Protein AF-A0A3B5AUU6-F1 (afdb_monomer_lite)

Secondary structure (DSSP, 8-state):
-------S-----EEEEEEEES----TTSEEETTEEEEEEEEEE-HHHHHHHHHHTT-EEPP--SHHHHHHHHHH--SSEEEEEEEE-TTT--EEETT--------BSSSPPP----S-EEEEEEE-TTS-EEEEEEE-

InterPro domains:
  IPR001304 C-type lectin-like [PF00059] (44-130)
  IPR001304 C-type lectin-like [PS50041] (32-130)
  IPR001304 C-type lectin-like [SM00034] (25-137)
  IPR016186 C-type lectin-like/link domain superfamily [G3DSA:3.10.100.10] (22-136)
  IPR016187 C-type lectin fold [SSF56436] (6-127)
  IPR050111 C-type lectin and snaclec domain-containing protein [PTHR22803] (28-124)

Organism: NCBI:txid144197

Sequence (139 aa):
PQLYTVFCFSFILYSFVCVFLGSTSSPEWISFQEAEYKFFDHRTTWEQAQRICSWFESSLASVHSAEEEAFLANTLRKAHWWLGLHSYENDGRFRWSDHSVLNYVSWALGRPHPLSRDRKCVRLSVSKGKNIQKGIKRD

Structure (mmCIF, N/CA/C/O backbone):
data_AF-A0A3B5AUU6-F1
#
_entry.id   AF-A0A3B5AUU6-F1
#
loop_
_atom_site.group_PDB
_atom_site.id
_atom_site.type_symbol
_atom_site.label_atom_id
_atom_site.label_alt_id
_atom_site.label_comp_id
_atom_site.label_asym_id
_atom_site.label_entity_id
_atom_site.label_seq_id
_atom_site.pdbx_PDB_ins_code
_atom_site.Cartn_x
_atom_site.Cartn_y
_atom_site.Cartn_z
_atom_site.occupancy
_atom_site.B_iso_or_equiv
_atom_site.auth_seq_id
_atom_site.auth_comp_id
_atom_site.auth_asym_id
_atom_site.auth_atom_id
_atom_site.pdbx_PDB_model_num
ATOM 1 N N . PRO A 1 1 ? 16.572 15.018 -30.801 1.00 35.38 1 PRO A N 1
ATOM 2 C CA . PRO A 1 1 ? 17.039 15.254 -29.411 1.00 35.38 1 PRO A CA 1
ATOM 3 C C . PRO A 1 1 ? 15.929 15.181 -28.332 1.00 35.38 1 PRO A C 1
ATOM 5 O O . PRO A 1 1 ? 16.064 15.801 -27.285 1.00 35.38 1 PRO A O 1
ATOM 8 N N . GLN A 1 2 ? 14.871 14.377 -28.526 1.00 28.62 2 GLN A N 1
ATOM 9 C CA . GLN A 1 2 ? 13.881 14.099 -27.475 1.00 28.62 2 GLN A CA 1
ATOM 10 C C . GLN A 1 2 ? 14.270 12.826 -26.718 1.00 28.62 2 GLN A C 1
ATOM 12 O O . GLN A 1 2 ? 13.666 11.771 -26.873 1.00 28.62 2 GLN A O 1
ATOM 17 N N . LEU A 1 3 ? 15.346 12.937 -25.942 1.00 28.00 3 LEU A N 1
ATOM 18 C CA . LEU A 1 3 ? 15.745 11.959 -24.937 1.00 28.00 3 LEU A CA 1
ATOM 19 C C . LEU A 1 3 ? 15.182 12.432 -23.595 1.00 28.00 3 LEU A C 1
ATOM 21 O O . LEU A 1 3 ? 15.898 12.996 -22.774 1.00 28.00 3 LEU A O 1
ATOM 25 N N . TYR A 1 4 ? 13.883 12.227 -23.379 1.00 30.36 4 TYR A N 1
ATOM 26 C CA . TYR A 1 4 ? 13.362 12.160 -22.015 1.00 30.36 4 TYR A CA 1
ATOM 27 C C . TYR A 1 4 ? 13.638 10.751 -21.497 1.00 30.36 4 TYR A C 1
ATOM 29 O O . TYR A 1 4 ? 12.760 9.896 -21.443 1.00 30.36 4 TYR A O 1
ATOM 37 N N . THR A 1 5 ? 14.906 10.512 -21.173 1.00 37.34 5 THR A N 1
ATOM 38 C CA . THR A 1 5 ? 15.329 9.411 -20.315 1.00 37.34 5 THR A CA 1
ATOM 39 C C . THR A 1 5 ? 14.809 9.729 -18.913 1.00 37.34 5 THR A C 1
ATOM 41 O O . THR A 1 5 ? 15.446 10.467 -18.166 1.00 37.34 5 THR A O 1
ATOM 44 N N . VAL A 1 6 ? 13.608 9.260 -18.575 1.00 39.53 6 VAL A N 1
ATOM 45 C CA . VAL A 1 6 ? 13.046 9.401 -17.227 1.00 39.53 6 VAL A CA 1
ATOM 46 C C . VAL A 1 6 ? 13.248 8.067 -16.530 1.00 39.53 6 VAL A C 1
ATOM 48 O O . VAL A 1 6 ? 12.527 7.108 -16.746 1.00 39.53 6 VAL A O 1
ATOM 51 N N . PHE A 1 7 ? 14.337 8.009 -15.771 1.00 37.19 7 PHE A N 1
ATOM 52 C CA . PHE A 1 7 ? 14.622 6.961 -14.802 1.00 37.19 7 PHE A CA 1
ATOM 53 C C . PHE A 1 7 ? 13.559 6.968 -13.690 1.00 37.19 7 PHE A C 1
ATOM 55 O O . PHE A 1 7 ? 12.897 7.983 -13.483 1.00 37.19 7 PHE A O 1
ATOM 62 N N . CYS A 1 8 ? 13.511 5.897 -12.891 1.00 44.59 8 CYS A N 1
ATOM 63 C CA . CYS A 1 8 ? 12.772 5.710 -11.626 1.00 44.59 8 CYS A CA 1
ATOM 64 C C . CYS A 1 8 ? 12.844 6.855 -10.570 1.00 44.59 8 CYS A C 1
ATOM 66 O O . CYS A 1 8 ? 12.371 6.696 -9.448 1.00 44.59 8 CYS A O 1
ATOM 68 N N . PHE A 1 9 ? 13.401 8.025 -10.891 1.00 43.75 9 PHE A N 1
ATOM 69 C CA . PHE A 1 9 ? 13.258 9.293 -10.173 1.00 43.75 9 PHE A CA 1
ATOM 70 C C . PHE A 1 9 ? 11.895 9.942 -10.471 1.00 43.75 9 PHE A C 1
ATOM 72 O O . PHE A 1 9 ? 11.793 10.996 -11.102 1.00 43.75 9 PHE A O 1
ATOM 79 N N . SER A 1 10 ? 10.806 9.316 -10.038 1.00 54.53 10 SER A N 1
ATOM 80 C CA . SER A 1 10 ? 9.478 9.886 -10.257 1.00 54.53 10 SER A CA 1
ATOM 81 C C . SER A 1 10 ? 9.216 11.039 -9.275 1.00 54.53 10 SER A C 1
ATOM 83 O O . SER A 1 10 ? 9.078 10.812 -8.078 1.00 54.53 10 SER A O 1
ATOM 85 N N . PHE A 1 11 ? 9.051 12.274 -9.767 1.00 59.50 11 PHE A N 1
ATOM 86 C CA . PHE A 1 11 ? 8.496 13.426 -9.018 1.00 59.50 11 PHE A CA 1
ATOM 87 C C . PHE A 1 11 ? 7.025 13.225 -8.589 1.00 59.50 11 PHE A C 1
ATOM 89 O O . PHE A 1 11 ? 6.351 14.158 -8.145 1.00 59.50 11 PHE A O 1
ATOM 96 N N . ILE A 1 12 ? 6.481 12.022 -8.772 1.00 64.56 12 ILE A N 1
ATOM 97 C CA . ILE A 1 12 ? 5.103 11.690 -8.454 1.00 64.56 12 ILE A CA 1
ATOM 98 C C . ILE A 1 12 ? 5.037 11.291 -6.993 1.00 64.56 12 ILE A C 1
ATOM 100 O O . ILE A 1 12 ? 5.531 10.245 -6.578 1.00 64.56 12 ILE A O 1
ATOM 104 N N . LEU A 1 13 ? 4.386 12.155 -6.230 1.00 80.38 13 LEU A N 1
ATOM 105 C CA . LEU A 1 13 ? 4.300 12.031 -4.795 1.00 80.38 13 LEU A CA 1
ATOM 106 C C . LEU A 1 13 ? 2.848 11.762 -4.388 1.00 80.38 13 LEU A C 1
ATOM 108 O O . LEU A 1 13 ? 1.972 12.612 -4.589 1.00 80.38 13 LEU A O 1
ATOM 112 N N . TYR A 1 14 ? 2.598 10.592 -3.804 1.00 82.38 14 TYR A N 1
ATOM 113 C CA . TYR A 1 14 ? 1.289 10.204 -3.275 1.00 82.38 14 TYR A CA 1
ATOM 114 C C . TYR A 1 14 ? 1.387 9.853 -1.797 1.00 82.38 14 TYR A C 1
ATOM 116 O O . TYR A 1 14 ? 2.458 9.507 -1.306 1.00 82.38 14 TYR A O 1
ATOM 124 N N . SER A 1 15 ? 0.254 9.965 -1.108 1.00 89.19 15 SER A N 1
ATOM 125 C CA . SER A 1 15 ? 0.068 9.389 0.223 1.00 89.19 15 SER A CA 1
ATOM 126 C C . SER A 1 15 ? 0.199 7.863 0.133 1.00 89.19 15 SER A C 1
ATOM 128 O O . SER A 1 15 ? 0.103 7.292 -0.957 1.00 89.19 15 SER A O 1
ATOM 130 N N . PHE A 1 16 ? 0.439 7.177 1.241 1.00 90.56 16 PHE A N 1
ATOM 131 C CA . PHE A 1 16 ? 0.695 5.736 1.219 1.00 90.56 16 PHE A CA 1
ATOM 132 C C . PHE A 1 16 ? 0.107 5.035 2.436 1.00 90.56 16 PHE A C 1
ATOM 134 O O . PHE A 1 16 ? -0.192 5.663 3.453 1.00 90.56 16 PHE A O 1
ATOM 141 N N . VAL A 1 17 ? -0.102 3.731 2.296 1.00 91.94 17 VAL A N 1
ATOM 142 C CA . VAL A 1 17 ? -0.652 2.882 3.353 1.00 91.94 17 VAL A CA 1
ATOM 143 C C . VAL A 1 17 ? 0.375 1.812 3.672 1.00 91.94 17 VAL A C 1
ATOM 145 O O . VAL A 1 17 ? 0.843 1.134 2.757 1.00 91.94 17 VAL A O 1
ATOM 148 N N . CYS A 1 18 ? 0.722 1.673 4.946 1.00 93.69 18 CYS A N 1
ATOM 149 C CA . CYS A 1 18 ? 1.517 0.554 5.431 1.00 93.69 18 CYS A CA 1
ATOM 150 C C . CYS A 1 18 ? 0.592 -0.519 6.007 1.00 93.69 18 CYS A C 1
ATOM 152 O O . CYS A 1 18 ? -0.423 -0.178 6.614 1.00 93.69 18 CYS A O 1
ATOM 154 N N . VAL A 1 19 ? 0.961 -1.784 5.826 1.00 93.00 19 VAL A N 1
ATOM 155 C CA . VAL A 1 19 ? 0.327 -2.956 6.422 1.00 93.00 19 VAL A CA 1
ATOM 156 C C . VAL A 1 19 ? 1.335 -3.705 7.285 1.00 93.00 19 VAL A C 1
ATOM 158 O O . VAL A 1 19 ? 2.498 -3.886 6.902 1.00 93.00 19 VAL A O 1
ATOM 161 N N . PHE A 1 20 ? 0.875 -4.144 8.446 1.00 90.56 20 PHE A N 1
ATOM 162 C CA . PHE A 1 20 ? 1.595 -5.016 9.357 1.00 90.56 20 PHE A CA 1
ATOM 163 C C . PHE A 1 20 ? 0.745 -6.262 9.625 1.00 90.56 20 PHE A C 1
ATOM 165 O O . PHE A 1 20 ? -0.435 -6.148 9.954 1.00 90.56 20 PHE A O 1
ATOM 172 N N . LEU A 1 21 ? 1.333 -7.448 9.450 1.00 83.81 21 LEU A N 1
ATOM 173 C CA . LEU A 1 21 ? 0.676 -8.724 9.739 1.00 83.81 21 LEU A CA 1
ATOM 174 C C . LEU A 1 21 ? 0.959 -9.088 11.199 1.00 83.81 21 LEU A C 1
ATOM 176 O O . LEU A 1 21 ? 2.028 -9.599 11.528 1.00 83.81 21 LEU A O 1
ATOM 180 N N . GLY A 1 22 ? 0.015 -8.762 12.077 1.00 77.75 22 GLY A N 1
ATOM 181 C CA . GLY A 1 22 ? 0.141 -8.921 13.522 1.00 77.75 22 GLY A CA 1
ATOM 182 C C . GLY A 1 22 ? -0.740 -7.923 14.269 1.00 77.75 22 GLY A C 1
ATOM 183 O O . GLY A 1 22 ? -1.580 -7.261 13.671 1.00 77.75 22 GLY A O 1
ATOM 184 N N . SER A 1 23 ? -0.543 -7.809 15.582 1.00 74.69 23 SER A N 1
ATOM 185 C CA . SER A 1 23 ? -1.218 -6.808 16.413 1.00 74.69 23 SER A CA 1
ATOM 186 C C . SER A 1 23 ? -0.178 -5.900 17.055 1.00 74.69 23 SER A C 1
ATOM 188 O O . SER A 1 23 ? 0.673 -6.356 17.821 1.00 74.69 23 SER A O 1
ATOM 190 N N . THR A 1 24 ? -0.235 -4.615 16.727 1.00 72.50 24 THR A N 1
ATOM 191 C CA . THR A 1 24 ? 0.466 -3.554 17.440 1.00 72.50 24 THR A CA 1
ATOM 192 C C . THR A 1 24 ? -0.476 -2.992 18.505 1.00 72.50 24 THR A C 1
ATOM 194 O O . THR A 1 24 ? -1.684 -2.888 18.319 1.00 72.50 24 THR A O 1
ATOM 197 N N . SER A 1 25 ? 0.055 -2.605 19.662 1.00 74.31 25 SER A N 1
ATOM 198 C CA . SER A 1 25 ? -0.732 -1.948 20.717 1.00 74.31 25 SER A CA 1
ATOM 199 C C . SER A 1 25 ? -0.855 -0.431 20.508 1.00 74.31 25 SER A C 1
ATOM 201 O O . SER A 1 25 ? -1.131 0.309 21.456 1.00 74.31 25 SER A O 1
ATOM 203 N N . SER A 1 26 ? -0.609 0.060 19.287 1.00 80.19 26 SER A N 1
ATOM 204 C CA . SER A 1 26 ? -0.527 1.491 19.004 1.00 80.19 26 SER A CA 1
ATOM 205 C C . SER A 1 26 ? -1.860 2.043 18.481 1.00 80.19 26 SER A C 1
ATOM 207 O O . SER A 1 26 ? -2.387 1.536 17.494 1.00 80.19 26 SER A O 1
ATOM 209 N N . PRO A 1 27 ? -2.385 3.137 19.069 1.0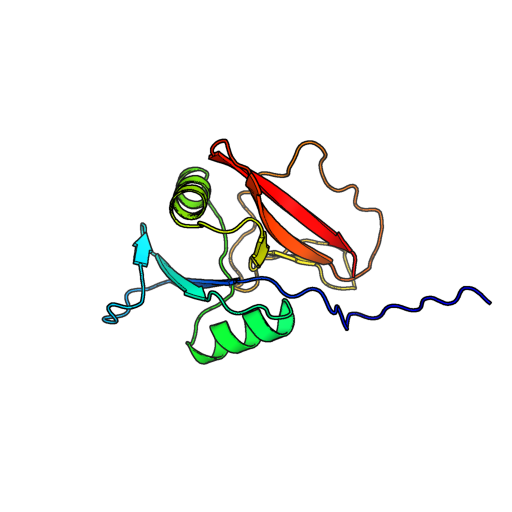0 81.62 27 PRO A N 1
ATOM 210 C CA . PRO A 1 27 ? -3.665 3.727 18.667 1.00 81.62 27 PRO A CA 1
ATOM 211 C C . PRO A 1 27 ? -3.631 4.393 17.281 1.00 81.62 27 PRO A C 1
ATOM 213 O O . PRO A 1 27 ? -4.662 4.845 16.789 1.00 81.62 27 PRO A O 1
ATOM 216 N N . GLU A 1 28 ? -2.454 4.508 16.661 1.00 87.00 28 GLU A N 1
ATOM 217 C CA . GLU A 1 28 ? -2.299 5.080 15.320 1.00 87.00 28 GLU A CA 1
ATOM 218 C C . GLU A 1 28 ? -2.591 4.081 14.190 1.00 87.00 28 GLU A C 1
ATOM 220 O O . GLU A 1 28 ? -2.703 4.491 13.031 1.00 87.00 28 GLU A O 1
ATOM 225 N N . TRP A 1 29 ? -2.667 2.787 14.506 1.00 90.38 29 TRP A N 1
ATOM 226 C CA . TRP A 1 29 ? -2.954 1.731 13.544 1.00 90.38 29 TRP A CA 1
ATOM 227 C C . TRP A 1 29 ? -4.436 1.373 13.580 1.00 90.38 29 TRP A C 1
ATOM 229 O O . TRP A 1 29 ? -5.071 1.350 14.632 1.00 90.38 29 TRP A O 1
ATOM 239 N N . ILE A 1 30 ? -4.997 1.107 12.406 1.00 91.50 30 ILE A N 1
ATOM 240 C CA . ILE A 1 30 ? -6.382 0.675 12.257 1.00 91.50 30 ILE A CA 1
ATOM 241 C C . ILE A 1 30 ? -6.359 -0.811 11.930 1.00 91.50 30 ILE A C 1
ATOM 243 O O . ILE A 1 30 ? -5.894 -1.201 10.858 1.00 91.50 30 ILE A O 1
ATOM 247 N N . SER A 1 31 ? -6.863 -1.632 12.844 1.00 90.38 31 SER A N 1
ATOM 248 C CA . SER A 1 31 ? -6.953 -3.075 12.645 1.00 90.38 31 SER A CA 1
ATOM 249 C C . SER A 1 31 ? -8.118 -3.418 11.714 1.00 90.38 31 SER A C 1
ATOM 251 O O . SER A 1 31 ? -9.238 -2.919 11.870 1.00 90.38 31 SER A O 1
ATOM 253 N N . PHE A 1 32 ? -7.860 -4.289 10.746 1.00 89.94 32 PHE A N 1
ATOM 254 C CA . PHE A 1 32 ? -8.872 -4.873 9.878 1.00 89.94 32 PHE A CA 1
ATOM 255 C C . PHE A 1 32 ? -8.499 -6.331 9.608 1.00 89.94 32 PHE A C 1
ATOM 257 O O . PHE A 1 32 ? -7.445 -6.619 9.049 1.00 89.94 32 PHE A O 1
ATOM 264 N N . GLN A 1 33 ? -9.378 -7.252 10.010 1.00 88.31 33 GLN A N 1
ATOM 265 C CA . GLN A 1 33 ? -9.110 -8.695 9.983 1.00 88.31 33 GLN A CA 1
ATOM 266 C C . GLN A 1 33 ? -7.829 -9.048 10.768 1.00 88.31 33 GLN A C 1
ATOM 268 O O . GLN A 1 33 ? -7.732 -8.705 11.943 1.00 88.31 33 GLN A O 1
ATOM 273 N N . GLU A 1 34 ? -6.875 -9.742 10.144 1.00 87.44 34 GLU A N 1
ATOM 274 C CA . GLU A 1 34 ? -5.618 -10.207 10.754 1.00 87.44 34 GLU A CA 1
ATOM 275 C C . GLU A 1 34 ? -4.445 -9.236 10.522 1.00 87.44 34 GLU A C 1
ATOM 277 O O . GLU A 1 34 ? -3.285 -9.581 10.753 1.00 87.44 34 GLU A O 1
ATOM 282 N N . ALA A 1 35 ? -4.737 -8.026 10.040 1.00 90.31 35 ALA A N 1
ATOM 283 C CA . ALA A 1 35 ? -3.741 -7.035 9.674 1.00 90.31 35 ALA A CA 1
ATOM 284 C C . ALA A 1 35 ? -4.043 -5.665 10.287 1.00 90.31 35 ALA A C 1
ATOM 286 O O . ALA A 1 35 ? -5.183 -5.317 10.609 1.00 90.31 35 ALA A O 1
ATOM 287 N N . GLU A 1 36 ? -2.997 -4.858 10.401 1.00 92.00 36 GLU A N 1
ATOM 288 C CA . GLU A 1 36 ? -3.086 -3.481 10.854 1.00 92.00 36 GLU A CA 1
ATOM 289 C C . GLU A 1 36 ? -2.578 -2.515 9.800 1.00 92.00 36 GLU A C 1
ATOM 291 O O . GLU A 1 36 ? -1.542 -2.735 9.171 1.00 92.00 36 GLU A O 1
ATOM 296 N N . TYR A 1 37 ? -3.308 -1.413 9.632 1.00 92.31 37 TYR A N 1
ATOM 297 C CA . TYR A 1 37 ? -3.063 -0.436 8.582 1.00 92.31 37 TYR A CA 1
ATOM 298 C C . TYR A 1 37 ? -2.759 0.930 9.178 1.00 92.31 37 TYR A C 1
ATOM 300 O O . TYR A 1 37 ? -3.519 1.449 9.999 1.00 92.31 37 TYR A O 1
ATOM 308 N N . LYS A 1 38 ? -1.681 1.556 8.703 1.00 92.00 38 LYS A N 1
ATOM 309 C CA . LYS A 1 38 ? -1.351 2.947 9.029 1.00 92.00 38 LYS A CA 1
ATOM 310 C C . LYS A 1 38 ? -1.347 3.795 7.767 1.00 92.00 38 LYS A C 1
ATOM 312 O O . LYS A 1 38 ? -0.690 3.477 6.775 1.00 92.00 38 LYS A O 1
ATOM 317 N N . PHE A 1 39 ? -2.099 4.888 7.815 1.00 90.88 39 PHE A N 1
ATOM 318 C CA . PHE A 1 39 ? -2.316 5.782 6.684 1.00 90.88 39 PHE A CA 1
ATOM 319 C C . PHE A 1 39 ? -1.425 7.008 6.820 1.00 90.88 39 PHE A C 1
ATOM 321 O O . PHE A 1 39 ? -1.623 7.841 7.704 1.00 90.88 39 PHE A O 1
ATOM 328 N N . PHE A 1 40 ? -0.459 7.144 5.919 1.00 90.25 40 PHE A N 1
ATOM 329 C CA . PHE A 1 40 ? 0.443 8.283 5.900 1.00 90.25 40 PHE A CA 1
ATOM 330 C C . PHE A 1 40 ? 0.005 9.268 4.833 1.00 90.25 40 PHE A C 1
ATOM 332 O O . PHE A 1 40 ? 0.149 9.031 3.631 1.00 90.25 40 PHE A O 1
ATOM 339 N N . ASP A 1 41 ? -0.481 10.422 5.277 1.00 88.12 41 ASP A N 1
ATOM 340 C CA . ASP A 1 41 ? -0.875 11.507 4.388 1.00 88.12 41 ASP A CA 1
ATOM 341 C C . ASP A 1 41 ? 0.314 12.380 3.934 1.00 88.12 41 ASP A C 1
ATOM 343 O O . ASP A 1 41 ? 0.236 13.607 3.848 1.00 88.12 41 ASP A O 1
ATOM 347 N N . HIS A 1 42 ? 1.440 11.726 3.650 1.00 85.12 42 HIS A N 1
ATOM 348 C CA . HIS A 1 42 ? 2.675 12.348 3.194 1.00 85.12 42 HIS A CA 1
ATOM 349 C C . HIS A 1 42 ? 2.936 11.962 1.750 1.00 85.12 42 HIS A C 1
ATOM 351 O O . HIS A 1 42 ? 2.993 10.787 1.404 1.00 85.12 42 HIS A O 1
ATOM 357 N N . ARG A 1 43 ? 3.112 12.975 0.905 1.00 86.88 43 ARG A N 1
ATOM 358 C CA . ARG A 1 43 ? 3.387 12.793 -0.514 1.00 86.88 43 ARG A CA 1
ATOM 359 C C . ARG A 1 43 ? 4.831 12.323 -0.698 1.00 86.88 43 ARG A C 1
ATOM 361 O O . ARG A 1 43 ? 5.750 13.130 -0.592 1.00 86.88 43 ARG A O 1
ATOM 368 N N . THR A 1 44 ? 5.010 11.045 -1.012 1.00 87.50 44 THR A N 1
ATOM 369 C CA . THR A 1 44 ? 6.322 10.406 -1.195 1.00 87.50 44 THR A CA 1
ATOM 370 C C . THR A 1 44 ? 6.379 9.627 -2.506 1.00 87.50 44 THR A C 1
ATOM 372 O O . THR A 1 44 ? 5.347 9.334 -3.122 1.00 87.50 44 THR A O 1
ATOM 375 N N . THR A 1 45 ? 7.587 9.297 -2.962 1.00 87.50 45 THR A N 1
ATOM 376 C CA . THR A 1 45 ? 7.759 8.288 -4.017 1.00 87.50 45 THR A CA 1
ATOM 377 C C . THR A 1 45 ? 7.435 6.900 -3.464 1.00 87.50 45 THR A C 1
ATOM 379 O O . THR A 1 45 ? 7.484 6.684 -2.253 1.00 87.50 45 THR A O 1
ATOM 382 N N . TRP A 1 46 ? 7.140 5.933 -4.337 1.00 87.00 46 TRP A N 1
ATOM 383 C CA . TRP A 1 46 ? 6.875 4.556 -3.905 1.00 87.00 46 TRP A CA 1
ATOM 384 C C . TRP A 1 46 ? 8.034 3.975 -3.078 1.00 87.00 46 TRP A C 1
ATOM 386 O O . TRP A 1 46 ? 7.823 3.361 -2.038 1.00 87.00 46 TRP A O 1
ATOM 396 N N . GLU A 1 47 ? 9.277 4.237 -3.489 1.00 86.56 47 GLU A N 1
ATOM 397 C CA . GLU A 1 47 ? 10.466 3.761 -2.774 1.00 86.56 47 GLU A CA 1
ATOM 398 C C . GLU A 1 47 ? 10.619 4.399 -1.394 1.00 86.56 47 GLU A C 1
ATOM 400 O O . GLU A 1 47 ? 10.970 3.722 -0.430 1.00 86.56 47 GLU A O 1
ATOM 405 N N . GLN A 1 48 ? 10.351 5.702 -1.286 1.00 90.44 48 GLN A N 1
ATOM 406 C CA . GLN A 1 48 ? 10.348 6.400 -0.002 1.00 90.44 48 GLN A CA 1
ATOM 407 C C . GLN A 1 48 ? 9.246 5.854 0.906 1.00 90.44 48 GLN A C 1
ATOM 409 O O . GLN A 1 48 ? 9.502 5.595 2.077 1.00 90.44 48 GLN A O 1
ATOM 414 N N . ALA A 1 49 ? 8.049 5.635 0.362 1.00 90.31 49 ALA A N 1
ATOM 415 C CA . ALA A 1 49 ? 6.926 5.052 1.081 1.00 90.31 49 ALA A CA 1
ATOM 416 C C . ALA A 1 49 ? 7.270 3.655 1.626 1.00 90.31 49 ALA A C 1
ATOM 418 O O . ALA A 1 49 ? 7.075 3.398 2.811 1.00 90.31 49 ALA A O 1
ATOM 419 N N . GLN A 1 50 ? 7.879 2.795 0.800 1.00 90.38 50 GLN A N 1
ATOM 420 C CA . GLN A 1 50 ? 8.342 1.474 1.228 1.00 90.38 50 GLN A CA 1
ATOM 421 C C . GLN A 1 50 ? 9.387 1.574 2.341 1.00 90.38 50 GLN A C 1
ATOM 423 O O . GLN A 1 50 ? 9.267 0.874 3.341 1.00 90.38 50 GLN A O 1
ATOM 428 N N . ARG A 1 51 ? 10.378 2.468 2.214 1.00 91.44 51 ARG A N 1
ATOM 429 C CA . ARG A 1 51 ? 11.389 2.682 3.266 1.00 91.44 51 ARG A CA 1
ATOM 430 C C . ARG A 1 51 ? 10.763 3.131 4.584 1.00 91.44 51 ARG A C 1
ATOM 432 O O . ARG A 1 51 ? 11.194 2.670 5.635 1.00 91.44 51 ARG A O 1
ATOM 439 N N . ILE A 1 52 ? 9.755 4.005 4.531 1.00 92.19 52 ILE A N 1
ATOM 440 C CA . ILE A 1 52 ? 9.037 4.451 5.729 1.00 92.19 52 ILE A CA 1
ATOM 441 C C . ILE A 1 52 ? 8.280 3.280 6.356 1.00 92.19 52 ILE A C 1
ATOM 443 O O . ILE A 1 52 ? 8.415 3.072 7.555 1.00 92.19 52 ILE A O 1
ATOM 447 N N . CYS A 1 53 ? 7.547 2.478 5.576 1.00 92.50 53 CYS A N 1
ATOM 448 C CA . CYS A 1 53 ? 6.875 1.296 6.122 1.00 92.50 53 CYS A CA 1
ATOM 449 C C . CYS A 1 53 ? 7.879 0.318 6.754 1.00 92.50 53 CYS A C 1
ATOM 451 O O . CYS A 1 53 ? 7.657 -0.135 7.878 1.00 92.50 53 CYS A O 1
ATOM 453 N N . SER A 1 54 ? 9.020 0.071 6.101 1.00 91.56 54 SER A N 1
ATOM 454 C CA . SER A 1 54 ? 10.070 -0.802 6.637 1.00 91.56 54 SER A CA 1
ATOM 455 C C . SER A 1 54 ? 10.678 -0.289 7.945 1.00 91.56 54 SER A C 1
ATOM 457 O O . SER A 1 54 ? 11.079 -1.100 8.771 1.00 91.56 54 SER A O 1
ATOM 459 N N . TRP A 1 55 ? 10.703 1.029 8.177 1.00 91.38 55 TRP A N 1
ATOM 460 C CA . TRP A 1 55 ? 11.118 1.604 9.464 1.00 91.38 55 TRP A CA 1
ATOM 461 C C . TRP A 1 55 ? 10.194 1.189 10.620 1.00 91.38 55 TRP A C 1
ATOM 463 O O . TRP A 1 55 ? 10.639 1.072 11.756 1.00 91.38 55 TRP A O 1
ATOM 473 N N . PHE A 1 56 ? 8.915 0.947 10.332 1.00 89.00 56 PHE A N 1
ATOM 474 C CA . PHE A 1 56 ? 7.929 0.445 11.292 1.00 89.00 56 PHE A CA 1
ATOM 475 C C . PHE A 1 56 ? 7.814 -1.087 11.284 1.00 89.00 56 PHE A C 1
ATOM 477 O O . PHE A 1 56 ? 6.780 -1.607 11.689 1.00 89.00 56 PHE A O 1
ATOM 484 N N . GLU A 1 57 ? 8.814 -1.805 10.757 1.00 90.25 57 GLU A N 1
ATOM 485 C CA . GLU A 1 57 ? 8.768 -3.270 10.576 1.00 90.25 57 GLU A CA 1
ATOM 486 C C . GLU A 1 57 ? 7.535 -3.738 9.778 1.00 90.25 57 GLU A C 1
ATOM 488 O O . GLU A 1 57 ? 7.059 -4.864 9.891 1.00 90.25 57 GLU A O 1
ATOM 493 N N . SER A 1 58 ? 7.018 -2.845 8.936 1.00 92.25 58 SER A N 1
ATOM 494 C CA . SER A 1 58 ? 5.824 -3.037 8.124 1.00 92.25 58 SER A CA 1
ATOM 495 C C . SER A 1 58 ? 6.180 -2.948 6.641 1.00 92.25 58 SER A C 1
ATOM 497 O O . SER A 1 58 ? 7.313 -2.643 6.253 1.00 92.25 58 SER A O 1
ATOM 499 N N . SER A 1 59 ? 5.211 -3.209 5.776 1.00 93.56 59 SER A N 1
ATOM 500 C CA . SER A 1 59 ? 5.382 -3.093 4.325 1.00 93.56 59 SER A CA 1
ATOM 501 C C . SER A 1 59 ? 4.300 -2.213 3.729 1.00 93.56 59 SER A C 1
ATOM 503 O O . SER A 1 59 ? 3.293 -1.950 4.377 1.00 93.56 59 SER A O 1
ATOM 505 N N . LEU A 1 60 ? 4.477 -1.726 2.499 1.00 92.50 60 LEU A N 1
ATOM 506 C CA . LEU A 1 60 ? 3.360 -1.085 1.809 1.00 92.50 60 LEU A CA 1
ATOM 507 C C . LEU A 1 60 ? 2.188 -2.059 1.668 1.00 92.50 60 LEU A C 1
ATOM 509 O O . LEU A 1 60 ? 2.391 -3.248 1.422 1.00 92.50 60 LEU A O 1
ATOM 513 N N . ALA A 1 61 ? 0.975 -1.523 1.796 1.00 91.69 61 ALA A N 1
ATOM 514 C CA . ALA A 1 61 ? -0.238 -2.315 1.893 1.00 91.69 61 ALA A CA 1
ATOM 515 C C . ALA A 1 61 ? -0.407 -3.274 0.714 1.00 91.69 61 ALA A C 1
ATOM 517 O O . ALA A 1 61 ? -0.336 -2.876 -0.458 1.00 91.69 61 ALA A O 1
ATOM 518 N N . SER A 1 62 ? -0.637 -4.536 1.053 1.00 90.06 62 SER A N 1
ATOM 519 C CA . SER A 1 62 ? -1.147 -5.561 0.161 1.00 90.06 62 SER A CA 1
ATOM 520 C C . SER A 1 62 ? -2.673 -5.550 0.163 1.00 90.06 62 SER A C 1
ATOM 522 O O . SER A 1 62 ? -3.289 -4.824 0.933 1.00 90.06 62 SER A O 1
ATOM 524 N N . VAL A 1 63 ? -3.286 -6.220 -0.815 1.00 87.25 63 VAL A N 1
ATOM 525 C CA . VAL A 1 63 ? -4.745 -6.362 -0.889 1.00 87.25 63 VAL A CA 1
ATOM 526 C C . VAL A 1 63 ? -5.065 -7.758 -1.401 1.00 87.25 63 VAL A C 1
ATOM 528 O O . VAL A 1 63 ? -4.768 -8.071 -2.559 1.00 87.25 63 VAL A O 1
ATOM 531 N N . HIS A 1 64 ? -5.710 -8.557 -0.565 1.00 86.88 64 HIS A N 1
ATOM 532 C CA . HIS A 1 64 ? -5.979 -9.977 -0.774 1.00 86.88 64 HIS A CA 1
ATOM 533 C C . HIS A 1 64 ? -7.460 -10.311 -0.930 1.00 86.88 64 HIS A C 1
ATOM 535 O O . HIS A 1 64 ? -7.792 -11.439 -1.298 1.00 86.88 64 HIS A O 1
ATOM 541 N N . SER A 1 65 ? -8.347 -9.351 -0.674 1.00 85.81 65 SER A N 1
ATOM 542 C CA . SER A 1 65 ? -9.792 -9.558 -0.731 1.00 85.81 65 SER A CA 1
ATOM 543 C C . SER A 1 65 ? -10.541 -8.309 -1.203 1.00 85.81 65 SER A C 1
ATOM 545 O O . SER A 1 65 ? -10.018 -7.189 -1.175 1.00 85.81 65 SER A O 1
ATOM 547 N N . ALA A 1 66 ? -11.783 -8.503 -1.652 1.00 83.69 66 ALA A N 1
ATOM 548 C CA . ALA A 1 66 ? -12.661 -7.397 -2.029 1.00 83.69 66 ALA A CA 1
ATOM 549 C C . ALA A 1 66 ? -13.096 -6.586 -0.798 1.00 83.69 66 ALA A C 1
ATOM 551 O O . ALA A 1 66 ? -13.305 -5.377 -0.886 1.00 83.69 66 ALA A O 1
ATOM 552 N N . GLU A 1 67 ? -13.188 -7.245 0.354 1.00 86.75 67 GLU A N 1
ATOM 553 C CA . GLU A 1 67 ? -13.520 -6.655 1.645 1.00 86.75 67 GLU A CA 1
ATOM 554 C C . GLU A 1 67 ? -12.412 -5.706 2.114 1.00 86.75 67 GLU A C 1
ATOM 556 O O . GLU A 1 67 ? -12.702 -4.587 2.534 1.00 86.75 67 GLU A O 1
ATOM 561 N N . GLU A 1 68 ? -11.149 -6.113 1.978 1.00 86.88 68 GLU A N 1
ATOM 562 C CA . GLU A 1 68 ? -9.983 -5.276 2.279 1.00 86.88 68 GLU A CA 1
ATOM 563 C C . GLU A 1 68 ? -9.882 -4.085 1.323 1.00 86.88 68 GLU A C 1
ATOM 565 O O . GLU A 1 68 ? -9.652 -2.950 1.744 1.00 86.88 68 GLU A O 1
ATOM 570 N N . GLU A 1 69 ? -10.134 -4.312 0.032 1.00 83.94 69 GLU A N 1
ATOM 571 C CA . GLU A 1 69 ? -10.229 -3.228 -0.941 1.00 83.94 69 GLU A CA 1
ATOM 572 C C . GLU A 1 69 ? -11.321 -2.226 -0.540 1.00 83.94 69 GLU A C 1
ATOM 574 O O . GLU A 1 69 ? -11.057 -1.026 -0.467 1.00 83.94 69 GLU A O 1
ATOM 579 N N . ALA A 1 70 ? -12.523 -2.696 -0.200 1.00 83.56 70 ALA A N 1
ATOM 580 C CA . ALA A 1 70 ? -13.625 -1.845 0.244 1.00 83.56 70 ALA A CA 1
ATOM 581 C C . ALA A 1 70 ? -13.311 -1.098 1.554 1.00 83.56 70 ALA A C 1
ATOM 583 O O . ALA A 1 70 ? -13.662 0.080 1.691 1.00 83.56 70 ALA A O 1
ATOM 584 N N . PHE A 1 71 ? -12.617 -1.743 2.493 1.00 87.50 71 PHE A N 1
ATOM 585 C CA . PHE A 1 71 ? -12.146 -1.124 3.731 1.00 87.50 71 PHE A CA 1
ATOM 586 C C . PHE A 1 71 ? -11.183 0.035 3.450 1.00 87.50 71 PHE A C 1
ATOM 588 O O . PHE A 1 71 ? -11.390 1.151 3.948 1.00 87.50 71 PHE A O 1
ATOM 595 N N . LEU A 1 72 ? -10.187 -0.187 2.586 1.00 85.56 72 LEU A N 1
ATOM 596 C CA . LEU A 1 72 ? -9.295 0.874 2.129 1.00 85.56 72 LEU A CA 1
ATOM 597 C C . LEU A 1 72 ? -10.101 1.965 1.408 1.00 85.56 72 LEU A C 1
ATOM 599 O O . LEU A 1 72 ? -9.924 3.142 1.701 1.00 85.56 72 LEU A O 1
ATOM 603 N N . ALA A 1 73 ? -11.065 1.620 0.550 1.00 80.31 73 ALA A N 1
ATOM 604 C CA . ALA A 1 73 ? -11.893 2.598 -0.174 1.00 80.31 73 ALA A CA 1
ATOM 605 C C . ALA A 1 73 ? -12.611 3.569 0.757 1.00 80.31 73 ALA A C 1
ATOM 607 O O . ALA A 1 73 ? -12.692 4.767 0.485 1.00 80.31 73 ALA A O 1
ATOM 608 N N . ASN A 1 74 ? -13.169 3.024 1.835 1.00 82.69 74 ASN A N 1
ATOM 609 C CA . ASN A 1 74 ? -13.980 3.774 2.776 1.00 82.69 74 ASN A CA 1
ATOM 610 C C . ASN A 1 74 ? -13.120 4.631 3.714 1.00 82.69 74 ASN A C 1
ATOM 612 O O . ASN A 1 74 ? -13.551 5.703 4.138 1.00 82.69 74 ASN A O 1
ATOM 616 N N . THR A 1 75 ? -11.901 4.176 4.007 1.00 83.94 75 THR A N 1
ATOM 617 C CA . THR A 1 75 ? -10.960 4.873 4.893 1.00 83.94 75 THR A CA 1
ATOM 618 C C . THR A 1 75 ? -10.175 5.963 4.154 1.00 83.94 75 THR A C 1
ATOM 620 O O . THR A 1 75 ? -9.896 7.035 4.698 1.00 83.94 75 THR A O 1
ATOM 623 N N . LEU A 1 76 ? -9.854 5.735 2.880 1.00 82.00 76 LEU A N 1
ATOM 624 C CA . LEU A 1 76 ? -9.059 6.641 2.060 1.00 82.00 76 LEU A CA 1
ATOM 625 C C . LEU A 1 76 ? -9.881 7.850 1.581 1.00 82.00 76 LEU A C 1
ATOM 627 O O . LEU A 1 76 ? -10.723 7.765 0.692 1.00 82.00 76 LEU A O 1
ATOM 631 N N . ARG A 1 77 ? -9.578 9.033 2.130 1.00 69.12 77 ARG A N 1
ATOM 632 C CA . ARG A 1 77 ? -10.262 10.300 1.788 1.00 69.12 77 ARG A CA 1
ATOM 633 C C . ARG A 1 77 ? -9.704 11.021 0.552 1.00 69.12 77 ARG A C 1
ATOM 635 O O . ARG A 1 77 ? -10.373 11.891 -0.003 1.00 69.12 77 ARG A O 1
ATOM 642 N N . LYS A 1 78 ? -8.468 10.711 0.142 1.00 66.81 78 LYS A N 1
ATOM 643 C CA . LYS A 1 78 ? -7.766 11.356 -0.987 1.00 66.81 78 LYS A CA 1
ATOM 644 C C . LYS A 1 78 ? -7.753 10.488 -2.238 1.00 66.81 78 LYS A C 1
ATOM 646 O O . LYS A 1 78 ? -7.825 9.269 -2.160 1.00 66.81 78 LYS A O 1
ATOM 651 N N . ALA A 1 79 ? -7.581 11.141 -3.386 1.00 72.00 79 ALA A N 1
ATOM 652 C CA . ALA A 1 79 ? -7.716 10.508 -4.690 1.00 72.00 79 ALA A CA 1
ATOM 653 C C . ALA A 1 79 ? -6.656 9.437 -4.996 1.00 72.00 79 ALA A C 1
ATOM 655 O O . ALA A 1 79 ? -6.974 8.522 -5.749 1.00 72.00 79 ALA A O 1
ATOM 656 N N . HIS A 1 80 ? -5.422 9.526 -4.478 1.00 79.81 80 HIS A N 1
ATOM 657 C CA . HIS A 1 80 ? -4.309 8.668 -4.911 1.00 79.81 80 HIS A CA 1
ATOM 658 C C . HIS A 1 80 ? -3.425 8.203 -3.753 1.00 79.81 80 HIS A C 1
ATOM 660 O O . HIS A 1 80 ? -2.916 9.041 -3.008 1.00 79.81 80 HIS A O 1
ATOM 666 N N . TRP A 1 81 ? -3.224 6.885 -3.655 1.00 85.81 81 TRP A N 1
ATOM 667 C CA . TRP A 1 81 ? -2.429 6.252 -2.601 1.00 85.81 81 TRP A CA 1
ATOM 668 C C . TRP A 1 81 ? -1.517 5.159 -3.154 1.00 85.81 81 TRP A C 1
ATOM 670 O O . TRP A 1 81 ? -1.945 4.386 -4.013 1.00 85.81 81 TRP A O 1
ATOM 680 N N . TRP A 1 82 ? -0.281 5.073 -2.668 1.00 88.56 82 TRP A N 1
ATOM 681 C CA . TRP A 1 82 ? 0.620 3.968 -2.993 1.00 88.56 82 TRP A CA 1
ATOM 682 C C . TRP A 1 82 ? 0.197 2.670 -2.305 1.00 88.56 82 TRP A C 1
ATOM 684 O O . TRP A 1 82 ? -0.201 2.677 -1.140 1.00 88.56 82 TRP A O 1
ATOM 694 N N . LEU A 1 83 ? 0.329 1.568 -3.044 1.00 87.12 83 LEU A N 1
ATOM 695 C CA . LEU A 1 83 ? 0.221 0.196 -2.553 1.00 87.12 83 LEU A CA 1
ATOM 696 C C . LEU A 1 83 ? 1.545 -0.542 -2.741 1.00 87.12 83 LEU A C 1
ATOM 698 O O . LEU A 1 83 ? 2.378 -0.123 -3.541 1.00 87.12 83 LEU A O 1
ATOM 702 N N . GLY A 1 84 ? 1.701 -1.688 -2.084 1.00 85.94 84 GLY A N 1
ATOM 703 C CA . GLY A 1 84 ? 2.902 -2.519 -2.176 1.00 85.94 84 GLY A CA 1
ATOM 704 C C . GLY A 1 84 ? 3.078 -3.271 -3.494 1.00 85.94 84 GLY A C 1
ATOM 705 O O . GLY A 1 84 ? 4.116 -3.899 -3.710 1.00 85.94 84 GLY A O 1
ATOM 706 N N . LEU A 1 85 ? 2.087 -3.231 -4.389 1.00 83.19 85 LEU A N 1
ATOM 707 C CA . LEU A 1 85 ? 2.147 -3.952 -5.657 1.00 83.19 85 LEU A CA 1
ATOM 708 C C . LEU A 1 85 ? 3.113 -3.254 -6.620 1.00 83.19 85 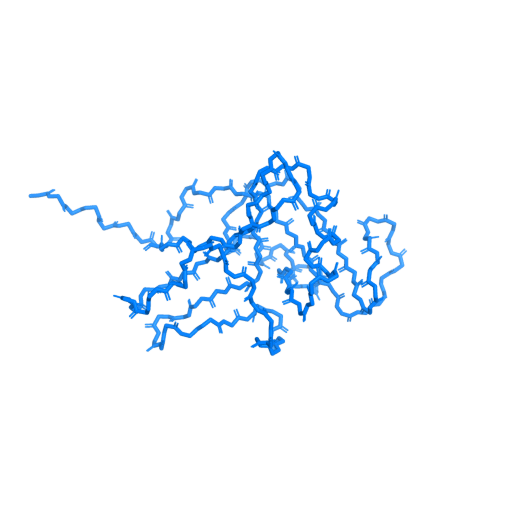LEU A C 1
ATOM 710 O O . LEU A 1 85 ? 2.907 -2.100 -7.006 1.00 83.19 85 LEU A O 1
ATOM 714 N N . HIS A 1 86 ? 4.150 -3.972 -7.033 1.00 81.38 86 HIS A N 1
ATOM 715 C CA . HIS A 1 86 ? 5.186 -3.475 -7.935 1.00 81.38 86 HIS A CA 1
ATOM 716 C C . HIS A 1 86 ? 5.698 -4.592 -8.857 1.00 81.38 86 HIS A C 1
ATOM 718 O O . HIS A 1 86 ? 5.455 -5.769 -8.594 1.00 81.38 86 HIS A O 1
ATOM 724 N N . SER A 1 87 ? 6.389 -4.243 -9.943 1.00 78.12 87 SER A N 1
ATOM 725 C CA . SER A 1 87 ? 7.094 -5.198 -10.813 1.00 78.12 87 SER A CA 1
ATOM 726 C C . SER A 1 87 ? 8.591 -4.913 -10.861 1.00 78.12 87 SER A C 1
ATOM 728 O O . SER A 1 87 ? 8.984 -3.750 -10.852 1.00 78.12 87 SER A O 1
ATOM 730 N N . TYR A 1 88 ? 9.419 -5.957 -10.949 1.00 67.00 88 TYR A N 1
ATOM 731 C CA . TYR A 1 88 ? 10.875 -5.841 -11.109 1.00 67.00 88 TYR A CA 1
ATOM 732 C C . TYR A 1 88 ? 11.301 -5.877 -12.586 1.00 67.00 88 TYR A C 1
ATOM 734 O O . TYR A 1 88 ? 10.604 -6.449 -13.426 1.00 67.00 88 TYR A O 1
ATOM 742 N N . GLU A 1 89 ? 12.485 -5.329 -12.881 1.00 61.88 89 GLU A N 1
ATOM 743 C CA . GLU A 1 89 ? 13.006 -5.095 -14.244 1.00 61.88 89 GLU A CA 1
ATOM 744 C C . GLU A 1 89 ? 13.336 -6.354 -15.076 1.00 61.88 89 GLU A C 1
ATOM 746 O O . GLU A 1 89 ? 13.724 -6.254 -16.237 1.00 61.88 89 GLU A O 1
ATOM 751 N N . ASN A 1 90 ? 13.147 -7.563 -14.542 1.00 62.62 90 ASN A N 1
ATOM 752 C CA . ASN A 1 90 ? 13.593 -8.787 -15.218 1.00 62.62 90 ASN A CA 1
ATOM 753 C C . ASN A 1 90 ? 12.476 -9.627 -15.839 1.00 62.62 90 ASN A C 1
ATOM 755 O O . ASN A 1 90 ? 12.693 -10.264 -16.869 1.00 62.62 90 ASN A O 1
ATOM 759 N N . ASP A 1 91 ? 11.290 -9.653 -15.234 1.00 69.38 91 ASP A N 1
ATOM 760 C CA . ASP A 1 91 ? 10.207 -10.544 -15.663 1.00 69.38 91 ASP A CA 1
ATOM 761 C C . ASP A 1 91 ? 8.862 -9.837 -15.857 1.00 69.38 91 ASP A C 1
ATOM 763 O O . ASP A 1 91 ? 7.913 -10.459 -16.338 1.00 69.38 91 ASP A O 1
ATOM 767 N N . GLY A 1 92 ? 8.771 -8.548 -15.502 1.00 68.88 92 GLY A N 1
ATOM 768 C CA . GLY A 1 92 ? 7.531 -7.777 -15.572 1.00 68.88 92 GLY A CA 1
ATOM 769 C C . GLY A 1 92 ? 6.407 -8.342 -14.696 1.00 68.88 92 GLY A C 1
ATOM 770 O O . GLY A 1 92 ? 5.247 -7.966 -14.883 1.00 68.88 92 GLY A O 1
ATOM 771 N N . ARG A 1 93 ? 6.714 -9.256 -13.761 1.00 76.06 93 ARG A N 1
ATOM 772 C CA . ARG A 1 93 ? 5.717 -9.875 -12.884 1.00 76.06 93 ARG A CA 1
ATOM 773 C C . ARG A 1 93 ? 5.444 -8.972 -11.692 1.00 76.06 93 ARG A C 1
ATOM 775 O O . ARG A 1 93 ? 6.363 -8.458 -11.060 1.00 76.06 93 ARG A O 1
ATOM 782 N N . PHE A 1 94 ? 4.162 -8.810 -11.379 1.00 77.62 94 PHE A N 1
ATOM 783 C CA . PHE A 1 94 ? 3.727 -8.064 -10.207 1.00 77.62 94 PHE A CA 1
ATOM 784 C C . PHE A 1 94 ? 3.881 -8.899 -8.938 1.00 77.62 94 PHE A C 1
ATOM 786 O O . PHE A 1 94 ? 3.557 -10.089 -8.928 1.00 77.62 94 PHE A O 1
ATOM 793 N N . ARG A 1 95 ? 4.368 -8.268 -7.872 1.00 84.25 95 ARG A N 1
ATOM 794 C CA . ARG A 1 95 ? 4.572 -8.862 -6.549 1.00 84.25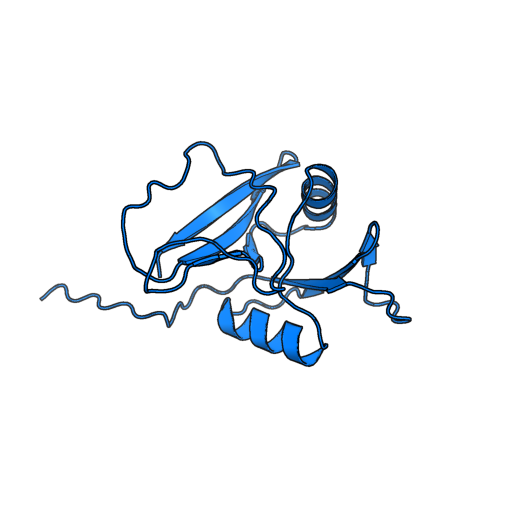 95 ARG A CA 1
ATOM 795 C C . ARG A 1 95 ? 4.233 -7.824 -5.487 1.00 84.25 95 ARG A C 1
ATOM 797 O O . ARG A 1 95 ? 4.412 -6.625 -5.712 1.00 84.25 95 ARG A O 1
ATOM 804 N N . TRP A 1 96 ? 3.734 -8.278 -4.349 1.00 88.38 96 TRP A N 1
ATOM 805 C CA . TRP A 1 96 ? 3.567 -7.413 -3.192 1.00 88.38 96 TRP A CA 1
ATOM 806 C C . TRP A 1 96 ? 4.907 -7.218 -2.476 1.00 88.38 96 TRP A C 1
ATOM 808 O O . TRP A 1 96 ? 5.754 -8.112 -2.463 1.00 88.38 96 TRP A O 1
ATOM 818 N N . SER A 1 97 ? 5.117 -6.033 -1.907 1.00 88.00 97 SER A N 1
ATOM 819 C CA . SER A 1 97 ? 6.322 -5.686 -1.143 1.00 88.00 97 SER A CA 1
ATOM 820 C C . SER A 1 97 ? 6.415 -6.382 0.214 1.00 88.00 97 SER A C 1
ATOM 822 O O . SER A 1 97 ? 7.504 -6.471 0.761 1.00 88.00 97 SER A O 1
ATOM 824 N N . ASP A 1 98 ? 5.295 -6.871 0.744 1.00 87.19 98 ASP A N 1
ATOM 825 C CA . ASP A 1 98 ? 5.215 -7.657 1.982 1.00 87.19 98 ASP A CA 1
ATOM 826 C C . ASP A 1 98 ? 5.501 -9.156 1.759 1.00 87.19 98 ASP A C 1
ATOM 828 O O . ASP A 1 98 ? 5.358 -9.959 2.675 1.00 87.19 98 ASP A O 1
ATOM 832 N N . HIS A 1 99 ? 5.889 -9.546 0.538 1.00 85.56 99 HIS A N 1
ATOM 833 C CA . HIS A 1 99 ? 6.127 -10.931 0.117 1.00 85.56 99 HIS A CA 1
ATOM 834 C C . HIS A 1 99 ? 4.896 -11.853 0.139 1.00 85.56 99 HIS A C 1
ATOM 836 O O . HIS A 1 99 ? 5.033 -13.060 -0.086 1.00 85.56 99 HIS A O 1
ATOM 842 N N . SER A 1 100 ? 3.697 -11.304 0.328 1.00 86.38 100 SER A N 1
ATOM 843 C CA . SER A 1 100 ? 2.448 -12.055 0.251 1.00 86.38 100 SER A CA 1
ATOM 844 C C . SER A 1 100 ? 2.149 -12.543 -1.173 1.00 86.38 100 SER A C 1
ATOM 846 O O . SER A 1 100 ? 2.660 -12.043 -2.187 1.00 86.38 100 SER A O 1
ATOM 848 N N . VAL A 1 101 ? 1.292 -13.560 -1.266 1.00 85.69 101 VAL A N 1
ATOM 849 C CA . VAL A 1 101 ? 0.879 -14.121 -2.554 1.00 85.69 101 VAL A CA 1
ATOM 850 C C . VAL A 1 101 ? -0.041 -13.157 -3.301 1.00 85.69 101 VAL A C 1
ATOM 852 O O . VAL A 1 101 ? -1.002 -12.620 -2.755 1.00 85.69 101 VAL A O 1
ATOM 855 N N . LEU A 1 102 ? 0.211 -12.967 -4.597 1.00 81.88 102 LEU A N 1
ATOM 856 C CA . LEU A 1 102 ? -0.674 -12.200 -5.471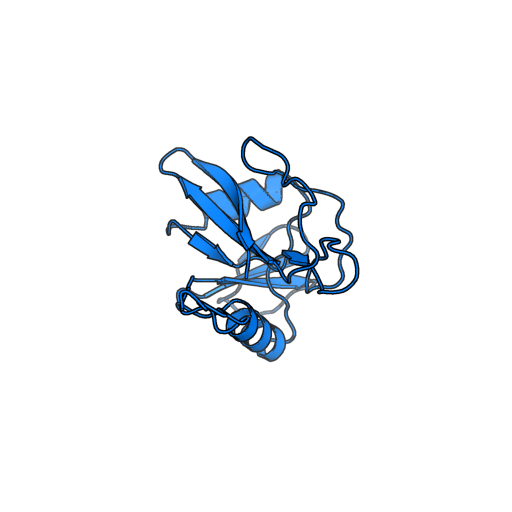 1.00 81.88 102 LEU A CA 1
ATOM 857 C C . LEU A 1 102 ? -1.890 -13.052 -5.875 1.00 81.88 102 LEU A C 1
ATOM 859 O O . LEU A 1 102 ? -1.964 -13.559 -6.992 1.00 81.88 102 LEU A O 1
ATOM 863 N N . ASN A 1 103 ? -2.823 -13.243 -4.947 1.00 79.88 103 ASN A N 1
ATOM 864 C CA . ASN A 1 103 ? -4.046 -14.034 -5.133 1.00 79.88 103 ASN A CA 1
ATOM 865 C C . ASN A 1 103 ? -5.251 -13.196 -5.598 1.00 79.88 103 ASN A C 1
ATOM 867 O O . ASN A 1 103 ? -6.184 -13.742 -6.183 1.00 79.88 103 ASN A O 1
ATOM 871 N N . TYR A 1 104 ? -5.227 -11.882 -5.369 1.00 76.25 104 TYR A N 1
ATOM 872 C CA . TYR A 1 104 ? -6.347 -10.992 -5.653 1.00 76.25 104 TYR A CA 1
ATOM 873 C C . TYR A 1 104 ? -5.887 -9.693 -6.317 1.00 76.25 104 TYR A C 1
ATOM 875 O O . TYR A 1 104 ? -5.062 -8.943 -5.788 1.00 76.25 104 TYR A O 1
ATOM 883 N N . VAL A 1 105 ? -6.443 -9.394 -7.496 1.00 70.31 105 VAL A N 1
ATOM 884 C CA . VAL A 1 105 ? -6.177 -8.133 -8.196 1.00 70.31 105 VAL A CA 1
ATOM 885 C C . VAL A 1 105 ? -7.413 -7.627 -8.932 1.00 70.31 105 VAL A C 1
ATOM 887 O O . VAL A 1 105 ? -7.783 -8.147 -9.982 1.00 70.31 105 VAL A O 1
ATOM 890 N N . SER A 1 106 ? -7.997 -6.548 -8.414 1.00 70.44 106 SER A N 1
ATOM 891 C CA . SER A 1 106 ? -9.024 -5.748 -9.082 1.00 70.44 106 SER A CA 1
ATOM 892 C C . SER A 1 106 ? -8.371 -4.639 -9.917 1.00 70.44 106 SER A C 1
ATOM 894 O O . SER A 1 106 ? -8.012 -3.573 -9.411 1.00 70.44 106 SER A O 1
ATOM 896 N N . TRP A 1 107 ? -8.117 -4.912 -11.198 1.00 68.38 107 TRP A N 1
ATOM 897 C CA . TRP A 1 107 ? -7.632 -3.889 -12.129 1.00 68.38 107 TRP A CA 1
ATOM 898 C C . TRP A 1 107 ? -8.776 -2.955 -12.537 1.00 68.38 107 TRP A C 1
ATOM 900 O O . TRP A 1 107 ? -9.895 -3.409 -12.773 1.00 68.38 107 TRP A O 1
ATOM 910 N N . ALA A 1 108 ? -8.483 -1.661 -12.701 1.00 62.03 108 ALA A N 1
ATOM 911 C CA . ALA A 1 108 ? -9.382 -0.768 -13.431 1.00 62.03 108 ALA A CA 1
ATOM 912 C C . ALA A 1 108 ? -9.636 -1.331 -14.843 1.00 62.03 108 ALA A C 1
ATOM 914 O O . ALA A 1 108 ? -8.749 -1.983 -15.391 1.00 62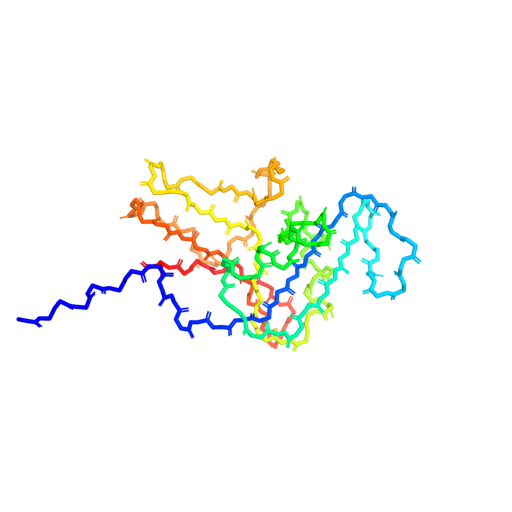.03 108 ALA A O 1
ATOM 915 N N . LEU A 1 109 ? -10.823 -1.096 -15.420 1.00 48.19 109 LEU A N 1
ATOM 916 C CA . LEU A 1 109 ? -11.215 -1.585 -16.753 1.00 48.19 109 LEU A CA 1
ATOM 917 C C . LEU A 1 109 ? -10.045 -1.518 -17.753 1.00 48.19 109 LEU A C 1
ATOM 919 O O . LEU A 1 109 ? -9.603 -0.439 -18.141 1.00 48.19 109 LEU A O 1
ATOM 923 N N . GLY A 1 110 ? -9.546 -2.697 -18.133 1.00 51.12 110 GLY A N 1
ATOM 924 C CA . GLY A 1 110 ? -8.308 -2.865 -18.890 1.00 51.12 110 GLY A CA 1
ATOM 925 C C . GLY A 1 110 ? -7.212 -3.514 -18.047 1.00 51.12 110 GLY A C 1
ATOM 926 O O . GLY A 1 110 ? -6.465 -2.844 -17.337 1.00 51.12 110 GLY A O 1
ATOM 927 N N . ARG A 1 111 ? -7.066 -4.842 -18.172 1.00 48.25 111 ARG A N 1
ATOM 928 C CA . ARG A 1 111 ? -5.874 -5.538 -17.671 1.00 48.25 111 ARG A CA 1
ATOM 929 C C . ARG A 1 111 ? -4.641 -4.834 -18.255 1.00 48.25 111 ARG A C 1
ATOM 931 O O . ARG A 1 111 ? -4.605 -4.598 -19.469 1.00 48.25 111 ARG A O 1
ATOM 938 N N . PRO A 1 112 ? -3.630 -4.509 -17.440 1.00 54.56 112 PRO A N 1
ATOM 939 C CA . PRO A 1 112 ? -2.377 -4.009 -17.973 1.00 54.56 112 PRO A CA 1
ATOM 940 C C . PRO A 1 112 ? -1.815 -5.042 -18.936 1.00 54.56 112 PRO A C 1
ATOM 942 O O . PRO A 1 112 ? -1.540 -6.181 -18.560 1.00 54.56 112 PRO A O 1
ATOM 945 N N . HIS A 1 113 ? -1.680 -4.656 -20.198 1.00 52.69 113 HIS A N 1
ATOM 946 C CA . HIS A 1 113 ? -0.985 -5.508 -21.139 1.00 52.69 113 HIS A CA 1
ATOM 947 C C . HIS A 1 113 ? 0.488 -5.576 -20.699 1.00 52.69 113 HIS A C 1
ATOM 949 O O . HIS A 1 113 ? 1.070 -4.533 -20.366 1.00 52.69 113 HIS A O 1
ATOM 955 N N . PRO A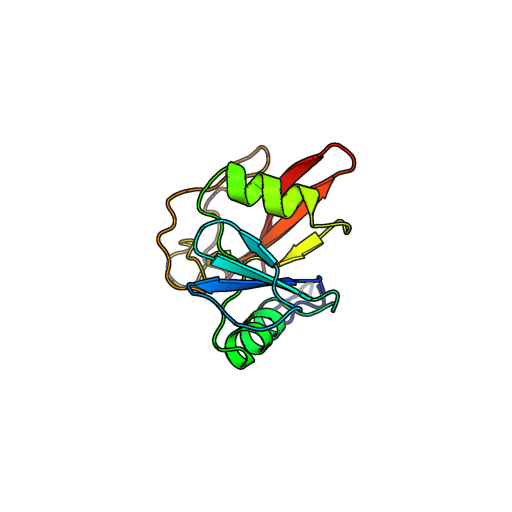 1 114 ? 1.103 -6.770 -20.670 1.00 51.66 114 PRO A N 1
ATOM 956 C CA . PRO A 1 114 ? 2.517 -6.938 -20.359 1.00 51.66 114 PRO A CA 1
ATOM 957 C C . PRO A 1 114 ? 3.354 -6.410 -21.535 1.00 51.66 114 PRO A C 1
ATOM 959 O O . PRO A 1 114 ? 3.859 -7.173 -22.346 1.00 51.66 114 PRO A O 1
ATOM 962 N N . LEU A 1 115 ? 3.433 -5.086 -21.687 1.00 49.59 115 LEU A N 1
ATOM 963 C CA . LEU A 1 115 ? 4.050 -4.444 -22.855 1.00 49.59 115 LEU A CA 1
ATOM 964 C C . LEU A 1 115 ? 5.475 -3.939 -22.608 1.00 49.59 115 LEU A C 1
ATOM 966 O O . LEU A 1 115 ? 6.084 -3.427 -23.539 1.00 49.59 115 LEU A O 1
ATOM 970 N N . SER A 1 116 ? 6.030 -4.059 -21.397 1.00 56.12 116 SER A N 1
ATOM 971 C CA . SER A 1 116 ? 7.421 -3.646 -21.160 1.00 56.12 116 SER A CA 1
ATOM 972 C C . SER A 1 116 ? 8.041 -4.265 -19.907 1.00 56.12 116 SER A C 1
ATOM 974 O O . SER A 1 116 ? 7.313 -4.589 -18.963 1.00 56.12 116 SER A O 1
ATOM 976 N N . ARG A 1 117 ? 9.375 -4.416 -19.933 1.00 62.56 117 ARG A N 1
ATOM 977 C CA . ARG A 1 117 ? 10.224 -4.925 -18.839 1.00 62.56 117 ARG A CA 1
ATOM 978 C C . ARG A 1 117 ? 10.554 -3.866 -17.783 1.00 62.56 117 ARG A C 1
ATOM 980 O O . ARG A 1 117 ? 11.267 -4.170 -16.843 1.00 62.56 117 ARG A O 1
ATOM 987 N N . ASP A 1 118 ? 10.047 -2.648 -17.932 1.00 64.69 118 ASP A N 1
ATOM 988 C CA . ASP A 1 118 ? 10.347 -1.555 -17.009 1.00 64.69 118 ASP A CA 1
ATOM 989 C C . ASP A 1 118 ? 9.751 -1.821 -15.624 1.00 64.69 118 ASP A C 1
ATOM 991 O O . ASP A 1 118 ? 8.729 -2.513 -15.484 1.00 64.69 118 ASP A O 1
ATOM 995 N N . ARG A 1 119 ? 10.373 -1.229 -14.602 1.00 68.00 119 ARG A N 1
ATOM 996 C CA . ARG A 1 119 ? 9.821 -1.188 -13.252 1.00 68.00 119 ARG A CA 1
ATOM 997 C C . ARG A 1 119 ? 8.474 -0.456 -13.268 1.00 68.00 119 ARG A C 1
ATOM 999 O O . ARG A 1 119 ? 8.241 0.464 -14.056 1.00 68.00 119 ARG A O 1
ATOM 1006 N N . LYS A 1 120 ? 7.521 -0.960 -12.484 1.00 75.38 120 LYS A N 1
ATOM 1007 C CA . LYS A 1 120 ? 6.176 -0.378 -12.391 1.00 75.38 120 LYS A CA 1
ATOM 1008 C C . LYS A 1 120 ? 5.714 -0.407 -10.957 1.00 75.38 120 LYS A C 1
ATOM 1010 O O . LYS A 1 120 ? 5.818 -1.436 -10.289 1.00 75.38 120 LYS A O 1
ATOM 1015 N N . CYS A 1 121 ? 5.122 0.697 -10.530 1.00 79.75 121 CYS A N 1
ATOM 1016 C CA . CYS A 1 121 ? 4.510 0.835 -9.217 1.00 79.75 121 CYS A CA 1
ATOM 1017 C C . CYS A 1 121 ? 2.994 1.005 -9.370 1.00 79.75 121 CYS A C 1
ATOM 1019 O O . CYS A 1 121 ? 2.506 1.696 -10.277 1.00 79.75 121 CYS A O 1
ATOM 1021 N N . VAL A 1 122 ? 2.227 0.367 -8.487 1.00 78.88 122 VAL A N 1
ATOM 1022 C CA . VAL A 1 122 ? 0.762 0.419 -8.513 1.00 78.88 122 VAL A CA 1
ATOM 1023 C C . VAL A 1 122 ? 0.251 1.358 -7.433 1.00 78.88 122 VAL A C 1
ATOM 1025 O O . VAL A 1 122 ? 0.717 1.369 -6.294 1.00 78.88 122 VAL A O 1
ATOM 1028 N N . ARG A 1 123 ? -0.762 2.137 -7.801 1.00 79.88 123 ARG A N 1
ATOM 1029 C CA . ARG A 1 123 ? -1.480 3.023 -6.888 1.00 79.88 123 ARG A CA 1
ATOM 1030 C C . ARG A 1 123 ? -2.966 2.703 -6.879 1.00 79.88 123 ARG A C 1
ATOM 1032 O O . ARG A 1 123 ? -3.536 2.304 -7.899 1.00 79.88 123 ARG A O 1
ATOM 1039 N N . LEU A 1 124 ? -3.604 2.971 -5.752 1.00 76.81 124 LEU A N 1
ATOM 1040 C CA . LEU A 1 124 ? -5.052 3.064 -5.656 1.00 76.81 124 LEU A CA 1
ATOM 1041 C C . LEU A 1 124 ? -5.511 4.444 -6.110 1.00 76.81 124 LEU A C 1
ATOM 1043 O O . LEU A 1 124 ? -4.923 5.467 -5.746 1.00 76.81 124 LEU A O 1
ATOM 1047 N N . SER A 1 125 ? -6.580 4.464 -6.900 1.00 71.50 125 SER A N 1
ATOM 1048 C CA . SER A 1 125 ? -7.370 5.663 -7.161 1.00 71.50 125 SER A CA 1
ATOM 1049 C C . SER A 1 125 ? -8.719 5.529 -6.476 1.00 71.50 125 SER A C 1
ATOM 1051 O O . SER A 1 125 ? -9.439 4.577 -6.771 1.00 71.50 125 SER A O 1
ATOM 1053 N N . VAL A 1 126 ? -9.084 6.487 -5.628 1.00 67.50 126 VAL A N 1
ATOM 1054 C CA . VAL A 1 126 ? -10.433 6.576 -5.057 1.00 67.50 126 VAL A CA 1
ATOM 1055 C C . VAL A 1 126 ? -11.194 7.652 -5.825 1.00 67.50 126 VAL A C 1
ATOM 1057 O O . VAL A 1 126 ? -10.810 8.824 -5.808 1.00 67.50 126 VAL A O 1
ATOM 1060 N N . SER A 1 127 ? -12.246 7.258 -6.546 1.00 59.59 127 SER A N 1
ATOM 1061 C CA . SER A 1 127 ? -13.132 8.191 -7.254 1.00 59.59 127 SER A CA 1
ATOM 1062 C C . SER A 1 127 ? -14.326 8.582 -6.369 1.00 59.59 127 SER A C 1
ATOM 1064 O O . SER A 1 127 ? -14.762 7.807 -5.510 1.00 59.59 127 SER A O 1
ATOM 1066 N N . LYS A 1 128 ? -14.866 9.797 -6.566 1.00 48.56 128 LYS A N 1
ATOM 1067 C CA . LYS A 1 128 ? -16.103 10.256 -5.910 1.00 48.56 128 LYS A CA 1
ATOM 1068 C C . LYS A 1 128 ? -17.280 9.418 -6.435 1.00 48.56 128 LYS A C 1
ATOM 1070 O O . LYS A 1 128 ? -17.911 9.771 -7.422 1.00 48.56 128 LYS A O 1
ATOM 1075 N N . GLY A 1 129 ? -17.499 8.278 -5.784 1.00 47.66 129 GLY A N 1
ATOM 1076 C CA . GLY A 1 129 ? -18.453 7.234 -6.172 1.00 47.66 129 GLY A CA 1
ATOM 1077 C C . GLY A 1 129 ? -18.207 5.856 -5.532 1.00 47.66 129 GLY A C 1
ATOM 1078 O O . GLY A 1 129 ? -18.937 4.928 -5.848 1.00 47.66 129 GLY A O 1
ATOM 1079 N N . LYS A 1 130 ? -17.206 5.710 -4.641 1.00 52.34 130 LYS A N 1
ATOM 1080 C CA . LYS A 1 130 ? -16.817 4.461 -3.938 1.00 52.34 130 LYS A CA 1
ATOM 1081 C C . LYS A 1 130 ? -16.267 3.324 -4.817 1.00 52.34 130 LYS A C 1
ATOM 1083 O O . LYS A 1 130 ? -16.043 2.233 -4.310 1.00 52.34 130 LYS A O 1
ATOM 1088 N N . ASN A 1 131 ? -15.956 3.580 -6.087 1.00 52.47 131 ASN A N 1
ATOM 1089 C CA . ASN A 1 131 ? -15.232 2.616 -6.915 1.00 52.47 131 ASN A CA 1
ATOM 1090 C C . ASN A 1 131 ? -13.721 2.837 -6.787 1.00 52.47 131 ASN A C 1
ATOM 1092 O O . ASN A 1 131 ? -13.219 3.929 -7.087 1.00 52.47 131 ASN A O 1
ATOM 1096 N N . ILE A 1 132 ? -13.005 1.798 -6.354 1.00 59.16 132 ILE A N 1
ATOM 1097 C CA . ILE A 1 132 ? -11.545 1.750 -6.397 1.00 59.16 132 ILE A CA 1
ATOM 1098 C C . ILE A 1 132 ? -11.089 1.312 -7.780 1.00 59.16 132 ILE A C 1
ATOM 1100 O O . ILE A 1 132 ? -11.664 0.429 -8.410 1.00 59.16 132 ILE A O 1
ATOM 1104 N N . GLN A 1 133 ? -10.011 1.938 -8.240 1.00 61.66 133 GLN A N 1
ATOM 1105 C CA . GLN A 1 133 ? -9.315 1.538 -9.450 1.00 61.66 133 GLN A CA 1
ATOM 1106 C C . GLN A 1 133 ? -7.813 1.439 -9.176 1.00 61.66 133 GLN A C 1
ATOM 1108 O O . GLN A 1 133 ? -7.156 2.461 -8.928 1.00 61.66 133 GLN A O 1
ATOM 1113 N N . LYS A 1 134 ? -7.258 0.219 -9.236 1.00 64.75 134 LYS A N 1
ATOM 1114 C CA . LYS A 1 134 ? -5.802 0.010 -9.249 1.00 64.75 134 LYS A CA 1
ATOM 1115 C C . LYS A 1 134 ? -5.262 0.444 -10.610 1.00 64.75 134 LYS A C 1
ATOM 1117 O O . LYS A 1 134 ? -5.624 -0.123 -11.641 1.00 64.75 134 LYS A O 1
ATOM 1122 N N . GLY A 1 135 ? -4.423 1.476 -10.604 1.00 56.97 135 GLY A N 1
ATOM 1123 C CA . GLY A 1 135 ? -3.762 2.007 -11.793 1.00 56.97 135 GLY A CA 1
ATOM 1124 C C . GLY A 1 135 ? -2.268 1.710 -11.761 1.00 56.97 135 GLY A C 1
ATOM 1125 O O . GLY A 1 135 ? -1.625 1.881 -10.726 1.00 56.97 135 GLY A O 1
ATOM 1126 N N . ILE A 1 136 ? -1.711 1.299 -12.900 1.00 60.22 136 ILE A N 1
ATOM 1127 C CA . ILE A 1 136 ? -0.265 1.130 -13.065 1.00 60.22 136 ILE A CA 1
ATOM 1128 C C . ILE A 1 136 ? 0.348 2.424 -13.569 1.00 60.22 136 ILE A C 1
ATOM 1130 O O . ILE A 1 136 ? -0.078 2.975 -14.587 1.00 60.22 136 ILE A O 1
ATOM 1134 N N . LYS A 1 137 ? 1.387 2.881 -12.876 1.00 57.47 137 LYS A N 1
ATOM 1135 C CA . LYS A 1 137 ? 2.316 3.869 -13.409 1.00 57.47 137 LYS A CA 1
ATOM 1136 C C . LYS A 1 137 ? 3.519 3.122 -13.981 1.00 57.47 137 LYS A C 1
ATOM 1138 O O . LYS A 1 137 ? 4.089 2.261 -13.318 1.00 57.47 137 LYS A O 1
ATOM 1143 N N . ARG A 1 138 ? 3.824 3.422 -15.246 1.00 49.34 138 ARG A N 1
ATOM 1144 C CA . ARG A 1 138 ? 5.126 3.111 -15.839 1.00 49.34 138 ARG A CA 1
ATOM 1145 C C . ARG A 1 138 ? 6.135 4.088 -15.247 1.00 49.34 138 ARG A C 1
ATOM 1147 O O . ARG A 1 138 ? 5.797 5.277 -15.174 1.00 49.34 138 ARG A O 1
ATOM 1154 N N . ASP A 1 139 ? 7.260 3.551 -14.790 1.00 49.53 139 ASP A N 1
ATOM 1155 C CA . ASP A 1 139 ? 8.433 4.342 -14.428 1.00 49.53 139 ASP A CA 1
ATOM 1156 C C . ASP A 1 139 ? 9.085 4.908 -15.696 1.00 49.53 139 ASP A C 1
ATOM 1158 O O . ASP A 1 139 ? 9.100 4.193 -16.729 1.00 49.53 139 ASP A O 1
#

Foldseek 3Di:
DPPPPDDLPDPFWAKFKWKDQDDDPDPQWDDDDRITIHTGRTTDRLVVRQVVNVVVVTGTADDQDPVSVLVCLVVDPDFKYFGQWKAALPPLDTAGRRRDDPNDDDADPDDPDSPHSAIKTWMWGHDPPSDIHIDIDGD

pLDDT: mean 75.04, std 16.73, range [28.0, 93.69]

Radius of gyration: 14.95 Å; chains: 1; bounding box: 36×29×50 Å